Protein AF-A0A914S4Z1-F1 (afdb_monomer)

Mean predicted aligned error: 8.13 Å

Foldseek 3Di:
DVVCVVVVPPADDDPDQVPAQQVCPVVCDHRNPVVVRVVVVVVVVVVPPDPPPDPDD

Structure (mmCIF, N/CA/C/O backbone):
data_AF-A0A914S4Z1-F1
#
_entry.id   AF-A0A914S4Z1-F1
#
loop_
_atom_site.group_PDB
_atom_site.id
_atom_site.type_symbol
_atom_site.label_atom_id
_atom_site.label_alt_id
_atom_site.label_comp_id
_atom_site.label_asym_id
_atom_site.label_entity_id
_atom_site.label_seq_id
_atom_site.pdbx_PDB_ins_code
_atom_site.Cartn_x
_atom_site.Cartn_y
_atom_site.Cartn_z
_atom_site.occupancy
_atom_site.B_iso_or_equiv
_atom_site.auth_seq_id
_atom_site.auth_comp_id
_atom_site.auth_asym_id
_atom_site.auth_atom_id
_atom_site.pdbx_PDB_model_num
ATOM 1 N N . MET A 1 1 ? -13.025 0.452 1.715 1.00 85.50 1 MET A N 1
ATOM 2 C CA . MET A 1 1 ? -12.948 1.308 2.919 1.00 85.50 1 MET A CA 1
ATOM 3 C C . MET A 1 1 ? -14.303 1.663 3.507 1.00 85.50 1 MET A C 1
ATOM 5 O O . MET A 1 1 ? -14.549 1.215 4.611 1.00 85.50 1 MET A O 1
ATOM 9 N N . ARG A 1 2 ? -15.216 2.350 2.795 1.00 87.81 2 ARG A N 1
ATOM 10 C CA . ARG A 1 2 ? -16.529 2.758 3.357 1.00 87.81 2 ARG A CA 1
ATOM 11 C C . ARG A 1 2 ? -17.307 1.650 4.081 1.00 87.81 2 ARG A C 1
ATOM 13 O O . ARG A 1 2 ? -17.863 1.911 5.133 1.00 87.81 2 ARG A O 1
ATOM 20 N N . TYR A 1 3 ? -17.346 0.441 3.517 1.00 90.44 3 TYR A N 1
ATOM 21 C CA . TYR A 1 3 ? -17.993 -0.707 4.161 1.00 90.44 3 TYR A CA 1
ATOM 22 C C . TYR A 1 3 ? -17.282 -1.101 5.462 1.00 90.44 3 TYR A C 1
ATOM 24 O O . TYR A 1 3 ? 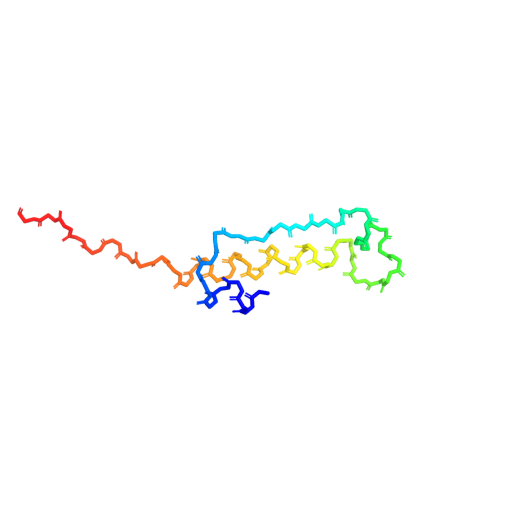-17.896 -1.073 6.512 1.00 90.44 3 TYR A O 1
ATOM 32 N N . ALA A 1 4 ? -15.974 -1.373 5.405 1.00 90.94 4 ALA A N 1
ATOM 33 C CA . ALA A 1 4 ? -15.195 -1.764 6.580 1.00 90.94 4 ALA A CA 1
ATOM 34 C C . ALA A 1 4 ? -15.272 -0.741 7.727 1.00 90.94 4 ALA A C 1
ATOM 36 O O . ALA A 1 4 ? -15.331 -1.138 8.879 1.00 90.94 4 ALA A O 1
ATOM 37 N N . MET A 1 5 ? -15.328 0.556 7.405 1.00 86.19 5 MET A N 1
ATOM 38 C CA . MET A 1 5 ? -15.514 1.624 8.393 1.00 86.19 5 MET A CA 1
ATOM 39 C C . MET A 1 5 ? -16.928 1.653 8.981 1.00 86.19 5 MET A C 1
ATOM 41 O O . MET A 1 5 ? -17.090 1.878 10.170 1.00 86.19 5 MET A O 1
ATOM 45 N N . ARG A 1 6 ? -17.961 1.457 8.150 1.00 89.12 6 ARG A N 1
ATOM 46 C CA . ARG A 1 6 ? -19.358 1.432 8.610 1.00 89.12 6 ARG A CA 1
ATOM 47 C C . ARG A 1 6 ? -19.610 0.280 9.578 1.00 89.12 6 ARG A C 1
ATOM 49 O O . ARG A 1 6 ? -20.361 0.449 10.526 1.00 89.12 6 ARG A O 1
ATOM 56 N N . GLU A 1 7 ? -19.004 -0.866 9.301 1.00 94.31 7 GLU A N 1
ATOM 57 C CA . GLU A 1 7 ? -19.155 -2.085 10.096 1.00 94.31 7 GLU A CA 1
ATOM 58 C C . GLU A 1 7 ? -18.161 -2.166 11.270 1.00 94.31 7 GLU A C 1
ATOM 60 O O . GLU A 1 7 ? -18.056 -3.220 11.889 1.00 94.31 7 GLU A O 1
ATOM 65 N N . ASP A 1 8 ? -17.410 -1.090 11.547 1.00 89.19 8 ASP A N 1
ATOM 66 C CA . ASP A 1 8 ? -16.415 -0.997 12.628 1.00 89.19 8 ASP A CA 1
ATOM 67 C C . ASP A 1 8 ? -15.422 -2.178 12.669 1.00 89.19 8 ASP A C 1
ATOM 69 O O . ASP A 1 8 ? -15.129 -2.786 13.700 1.00 89.19 8 ASP A O 1
ATOM 73 N N . LEU A 1 9 ? -14.915 -2.561 11.494 1.00 90.25 9 LEU A N 1
ATOM 74 C CA . LEU A 1 9 ? -13.923 -3.626 11.392 1.00 90.25 9 LEU A CA 1
ATOM 75 C C . LEU A 1 9 ? -12.542 -3.106 11.801 1.00 90.25 9 LEU A C 1
ATOM 77 O O . LEU A 1 9 ? -12.094 -2.064 11.327 1.00 90.25 9 LEU A O 1
ATOM 81 N N . ALA A 1 10 ? -11.801 -3.913 12.563 1.00 89.25 10 ALA A N 1
ATOM 82 C CA . ALA A 1 10 ? -10.464 -3.565 13.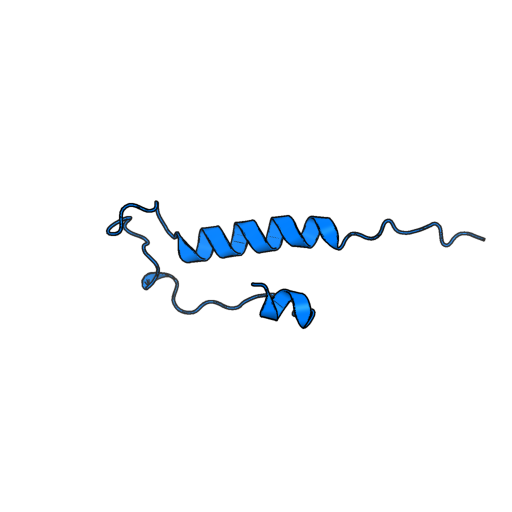057 1.00 89.25 10 ALA A CA 1
ATOM 83 C C . ALA A 1 10 ? -9.416 -3.291 11.954 1.00 89.25 10 ALA A C 1
ATOM 85 O O . ALA A 1 10 ? -8.352 -2.734 12.227 1.00 89.25 10 ALA A O 1
ATOM 86 N N . GLY A 1 11 ? -9.674 -3.697 10.706 1.00 88.44 11 GLY A N 1
ATOM 87 C CA . GLY A 1 11 ? -8.777 -3.427 9.588 1.00 88.44 11 GLY A CA 1
ATOM 88 C C . GLY A 1 11 ? -9.153 -4.153 8.302 1.00 88.44 11 GLY A C 1
ATOM 89 O O . GLY A 1 11 ? -10.220 -4.753 8.180 1.00 88.44 11 GLY A O 1
ATOM 90 N N . ILE A 1 12 ? -8.243 -4.095 7.327 1.00 92.31 12 ILE A N 1
ATOM 91 C CA . ILE A 1 12 ? -8.371 -4.774 6.035 1.00 92.31 12 ILE A CA 1
ATOM 92 C C . ILE A 1 12 ? -7.162 -5.678 5.808 1.00 92.31 12 ILE A C 1
ATOM 94 O O . ILE A 1 12 ? -6.021 -5.223 5.855 1.00 92.31 12 ILE A O 1
ATOM 98 N N . GLY A 1 13 ? -7.424 -6.951 5.513 1.00 94.25 13 GLY A N 1
ATOM 99 C CA . GLY A 1 13 ? -6.434 -7.863 4.946 1.00 94.25 13 GLY A CA 1
ATOM 100 C C . GLY A 1 13 ? -6.399 -7.740 3.423 1.00 94.25 13 GLY A C 1
ATOM 101 O O . GLY A 1 13 ? -7.447 -7.646 2.785 1.00 94.25 13 GLY A O 1
ATOM 102 N N . VAL A 1 14 ? -5.201 -7.749 2.839 1.00 94.06 14 VAL A N 1
ATOM 103 C CA . VAL A 1 14 ? -4.992 -7.679 1.386 1.00 94.06 14 VAL A CA 1
ATOM 104 C C . VAL A 1 14 ? -4.157 -8.874 0.947 1.00 94.06 14 VAL A C 1
ATOM 106 O O . VAL A 1 14 ? -3.144 -9.185 1.570 1.00 94.06 14 VAL A O 1
ATOM 109 N N . MET A 1 15 ? -4.579 -9.526 -0.133 1.00 95.06 15 MET A N 1
ATOM 110 C CA . MET A 1 15 ? -3.880 -10.649 -0.750 1.00 95.06 15 MET A CA 1
ATOM 111 C C . MET A 1 15 ? -3.982 -10.513 -2.281 1.00 95.06 15 MET A C 1
ATOM 113 O O . MET A 1 15 ? -5.099 -10.364 -2.765 1.00 95.06 15 MET A O 1
ATOM 117 N N . THR A 1 16 ? -2.900 -10.546 -3.067 1.00 94.62 16 THR A N 1
ATOM 118 C CA . THR A 1 16 ? -1.469 -10.583 -2.685 1.00 94.62 16 THR A CA 1
ATOM 119 C C . THR A 1 16 ? -0.772 -9.226 -2.885 1.00 94.62 16 THR A C 1
ATOM 121 O O . THR A 1 16 ? -1.232 -8.376 -3.642 1.00 94.62 16 THR A O 1
ATOM 124 N N . LEU A 1 17 ? 0.370 -9.005 -2.219 1.00 94.38 17 LEU A N 1
ATOM 125 C CA . LEU A 1 17 ? 1.155 -7.767 -2.383 1.00 94.38 17 LEU A CA 1
ATOM 126 C C . LEU A 1 17 ? 1.740 -7.611 -3.797 1.00 94.38 17 LEU A C 1
ATOM 128 O O . LEU A 1 17 ? 1.918 -6.494 -4.272 1.00 94.38 17 LEU A O 1
ATOM 132 N N . ASN A 1 18 ? 2.072 -8.722 -4.454 1.00 95.62 18 ASN A N 1
ATOM 133 C CA . ASN A 1 18 ? 2.718 -8.747 -5.768 1.00 95.62 18 ASN A CA 1
ATOM 134 C C . ASN A 1 18 ? 1.736 -8.618 -6.942 1.00 95.62 18 ASN A C 1
ATOM 136 O O . ASN A 1 18 ? 2.184 -8.549 -8.082 1.00 95.62 18 ASN A O 1
ATOM 140 N N . GLU A 1 19 ? 0.429 -8.599 -6.680 1.00 97.00 19 GLU A N 1
ATOM 141 C CA . GLU A 1 19 ? -0.606 -8.335 -7.689 1.00 97.00 19 GLU A CA 1
ATOM 142 C C . GLU A 1 19 ? -1.064 -6.867 -7.706 1.00 97.00 19 GLU A C 1
ATOM 144 O O . GLU A 1 19 ? -1.773 -6.460 -8.625 1.00 97.00 19 GLU A O 1
ATOM 149 N N . ASP A 1 20 ? -0.640 -6.052 -6.732 1.00 97.88 20 ASP A N 1
ATOM 150 C CA . ASP A 1 20 ? -0.709 -4.591 -6.853 1.00 97.88 20 ASP A CA 1
ATOM 151 C C . ASP A 1 20 ? 0.356 -4.104 -7.853 1.00 97.88 20 ASP A C 1
ATOM 153 O O . ASP A 1 20 ? 1.304 -4.822 -8.182 1.00 97.88 20 ASP A O 1
ATOM 157 N N . ASP A 1 21 ? 0.245 -2.863 -8.324 1.00 98.12 21 ASP A N 1
ATOM 158 C CA . ASP A 1 21 ? 1.210 -2.275 -9.255 1.00 98.12 21 ASP A CA 1
ATOM 159 C C . ASP A 1 21 ? 2.528 -1.906 -8.547 1.00 98.12 21 ASP A C 1
ATOM 161 O O . ASP A 1 21 ? 2.863 -0.742 -8.308 1.00 98.12 21 ASP A O 1
ATOM 165 N N . PHE A 1 22 ? 3.298 -2.924 -8.166 1.00 97.06 22 PHE A N 1
ATOM 166 C CA . PHE A 1 22 ? 4.578 -2.771 -7.475 1.00 97.06 22 PHE A CA 1
ATOM 167 C C . PHE A 1 22 ? 5.668 -2.183 -8.385 1.00 97.06 22 PHE A C 1
ATOM 169 O O . PHE A 1 22 ? 6.627 -1.579 -7.897 1.00 97.06 22 PHE A O 1
ATOM 176 N N . ALA A 1 23 ? 5.522 -2.348 -9.703 1.00 97.38 23 ALA A N 1
ATOM 177 C CA . ALA A 1 23 ? 6.483 -1.913 -10.712 1.00 97.38 23 ALA A CA 1
ATOM 178 C C . ALA A 1 23 ? 6.158 -0.537 -11.319 1.00 97.38 23 ALA A C 1
ATOM 180 O O . ALA A 1 23 ? 6.950 -0.041 -12.120 1.00 97.38 23 ALA A O 1
ATOM 181 N N . ASN A 1 24 ? 5.041 0.091 -10.931 1.00 97.44 24 ASN A N 1
ATOM 182 C CA . ASN A 1 24 ? 4.537 1.323 -11.543 1.00 97.44 24 ASN A CA 1
ATOM 183 C C . ASN A 1 24 ? 4.313 1.178 -13.067 1.00 97.44 24 ASN A C 1
ATOM 185 O O . ASN A 1 24 ? 4.571 2.099 -13.842 1.00 97.44 24 ASN A O 1
ATOM 189 N N . ALA A 1 25 ? 3.851 0.010 -13.515 1.00 98.06 25 ALA A N 1
ATOM 190 C CA . ALA A 1 25 ? 3.512 -0.256 -14.911 1.00 98.06 25 ALA A CA 1
ATOM 191 C C . ALA A 1 25 ? 2.223 0.471 -15.340 1.00 98.06 25 ALA A C 1
ATOM 193 O O . ALA A 1 25 ? 2.048 0.774 -16.521 1.00 98.06 25 ALA A O 1
ATOM 194 N N . CYS A 1 26 ? 1.343 0.792 -14.386 1.00 97.06 26 CYS A N 1
ATOM 195 C CA . CYS A 1 26 ? 0.097 1.521 -14.618 1.00 97.06 26 CYS A CA 1
ATOM 196 C C . CYS A 1 26 ? 0.254 3.049 -14.489 1.00 97.06 26 CYS A C 1
ATOM 198 O O . CYS A 1 26 ? -0.729 3.761 -14.673 1.00 97.06 26 CYS A O 1
ATOM 200 N N . ASN A 1 27 ? 1.457 3.565 -14.193 1.00 97.69 27 ASN A N 1
ATOM 201 C CA . ASN A 1 27 ? 1.758 4.996 -14.009 1.00 97.69 27 ASN A CA 1
ATOM 202 C C . ASN A 1 27 ? 0.979 5.699 -12.873 1.00 97.69 27 ASN A C 1
ATOM 204 O O . ASN A 1 27 ? 0.684 6.891 -12.965 1.00 97.69 27 ASN A O 1
ATOM 208 N N . HIS A 1 28 ? 0.685 4.991 -11.779 1.00 97.31 28 HIS A N 1
ATOM 209 C CA . HIS A 1 28 ? 0.011 5.548 -10.593 1.00 97.31 28 HIS A CA 1
ATOM 210 C 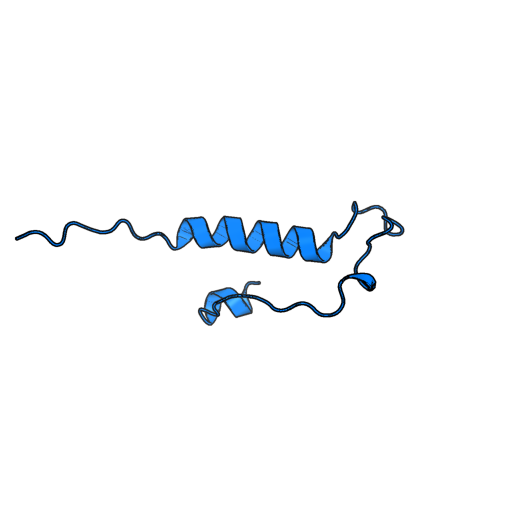C . HIS A 1 28 ? 0.899 5.585 -9.335 1.00 97.31 28 HIS A C 1
ATOM 212 O O . HIS A 1 28 ? 0.405 5.729 -8.217 1.00 97.31 28 HIS A O 1
ATOM 218 N N . GLY A 1 29 ? 2.216 5.469 -9.504 1.00 96.69 29 GLY A N 1
ATOM 219 C CA . GLY A 1 29 ? 3.153 5.207 -8.416 1.00 96.69 29 GLY A CA 1
ATOM 220 C C . GLY A 1 29 ? 3.225 3.716 -8.079 1.00 96.69 29 GLY A C 1
ATOM 221 O O . GLY A 1 29 ? 2.498 2.898 -8.632 1.00 96.69 29 GLY A O 1
ATOM 222 N N . ARG A 1 30 ? 4.135 3.349 -7.170 1.00 97.50 30 ARG A N 1
ATOM 223 C CA . ARG A 1 30 ? 4.248 1.963 -6.693 1.00 97.50 30 ARG A CA 1
ATOM 224 C C . ARG A 1 30 ? 3.209 1.685 -5.613 1.00 97.50 30 ARG A C 1
ATOM 226 O O . ARG A 1 30 ? 3.059 2.497 -4.702 1.00 97.50 30 ARG A O 1
ATOM 233 N N . PHE A 1 31 ? 2.586 0.511 -5.677 1.00 97.81 31 PHE A N 1
ATOM 234 C CA . PHE A 1 31 ? 1.566 0.047 -4.729 1.00 97.81 31 PHE A CA 1
ATOM 235 C C . PHE A 1 31 ? 0.368 1.009 -4.577 1.00 97.81 31 PHE A C 1
ATOM 237 O O . PHE A 1 31 ? 0.051 1.427 -3.455 1.00 97.81 31 PHE A 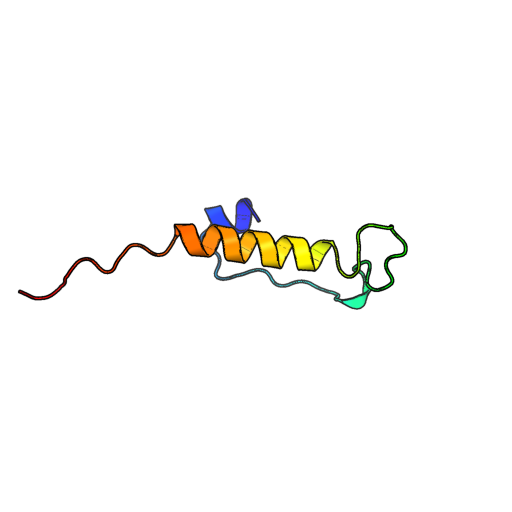O 1
ATOM 244 N N . PRO A 1 32 ? -0.283 1.437 -5.676 1.00 97.88 32 PRO A N 1
ATOM 245 C CA . PRO A 1 32 ? -1.363 2.419 -5.621 1.00 97.88 32 PRO A CA 1
ATOM 246 C C . PRO A 1 32 ? -2.567 1.940 -4.796 1.00 97.88 32 PRO A C 1
ATOM 248 O O . PRO A 1 32 ? -3.172 2.749 -4.081 1.00 97.88 32 PRO A O 1
ATOM 251 N N . LEU A 1 33 ? -2.907 0.645 -4.828 1.00 96.69 33 LEU A N 1
ATOM 252 C CA . LEU A 1 33 ? -4.050 0.125 -4.072 1.00 96.69 33 LEU A CA 1
ATOM 253 C C . LEU A 1 33 ? -3.755 0.131 -2.570 1.00 96.69 33 LEU A C 1
ATOM 255 O O . LEU A 1 33 ? -4.525 0.693 -1.787 1.00 96.69 33 LEU A O 1
ATOM 259 N N . ILE A 1 34 ? -2.612 -0.421 -2.162 1.00 95.94 34 ILE A N 1
ATOM 260 C CA . ILE A 1 34 ? -2.222 -0.487 -0.745 1.00 95.94 34 ILE A CA 1
ATOM 261 C C . ILE A 1 34 ? -1.973 0.912 -0.171 1.00 95.94 34 ILE A C 1
ATOM 263 O O . ILE A 1 34 ? -2.384 1.201 0.956 1.00 95.94 34 ILE A O 1
ATOM 267 N N . SER A 1 35 ? -1.364 1.809 -0.950 1.00 95.75 35 SER A N 1
ATOM 268 C CA . SER A 1 35 ? -1.146 3.202 -0.538 1.00 95.75 35 SER A CA 1
ATOM 269 C C . SER A 1 35 ? -2.469 3.920 -0.269 1.00 95.75 35 SER A C 1
ATOM 271 O O . SER A 1 35 ? -2.597 4.623 0.734 1.00 95.75 35 SER A O 1
ATOM 273 N N . THR A 1 36 ? -3.482 3.681 -1.107 1.00 95.19 36 THR A N 1
ATOM 274 C CA . THR A 1 36 ? -4.831 4.234 -0.920 1.00 95.19 36 THR A CA 1
ATOM 275 C C . THR A 1 36 ? -5.493 3.694 0.347 1.00 95.19 36 THR A C 1
ATOM 277 O O . THR A 1 36 ? -6.098 4.458 1.101 1.00 95.19 36 THR A O 1
ATOM 280 N N . LEU A 1 37 ? -5.358 2.393 0.624 1.00 93.62 37 LEU A N 1
ATOM 281 C CA . LEU A 1 37 ? -5.872 1.794 1.859 1.00 93.62 37 LEU A CA 1
ATOM 282 C C . LEU A 1 37 ? -5.204 2.409 3.097 1.00 93.62 37 LEU A C 1
ATOM 284 O O . LEU A 1 37 ? -5.904 2.832 4.014 1.00 93.62 37 LEU A O 1
ATOM 288 N N . SER A 1 38 ? -3.872 2.530 3.102 1.00 90.69 38 SER A N 1
ATOM 289 C CA . SER A 1 38 ? -3.135 3.138 4.219 1.00 90.69 38 SER A CA 1
ATOM 290 C C . SER A 1 38 ? -3.523 4.601 4.442 1.00 90.69 38 SER A C 1
ATOM 292 O O . SER A 1 38 ? -3.701 5.017 5.588 1.00 90.69 38 SER A O 1
ATOM 294 N N . PHE A 1 39 ? -3.691 5.370 3.362 1.00 92.00 39 PHE A N 1
ATOM 295 C CA . PHE A 1 39 ? -4.143 6.757 3.432 1.00 92.00 39 PHE A CA 1
ATOM 296 C C . PHE A 1 39 ? -5.528 6.857 4.080 1.00 92.00 39 PHE A C 1
ATOM 298 O O . PHE A 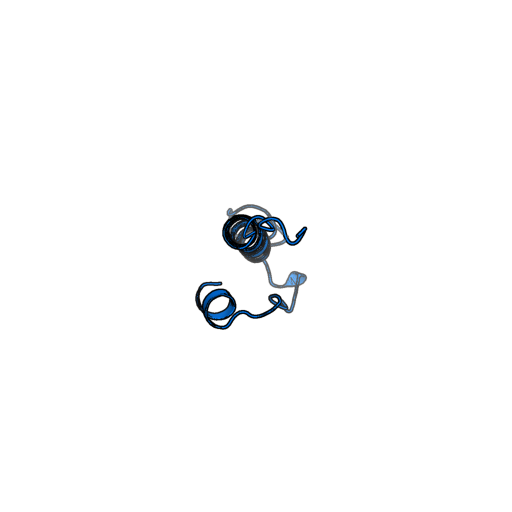1 39 ? -5.673 7.527 5.099 1.00 92.00 39 PHE A O 1
ATOM 305 N N . ILE A 1 40 ? -6.521 6.133 3.553 1.00 89.19 40 ILE A N 1
ATOM 306 C CA . ILE A 1 40 ? -7.898 6.213 4.059 1.00 89.19 40 ILE A CA 1
ATOM 307 C C . ILE A 1 40 ? -7.986 5.717 5.506 1.00 89.19 40 ILE A C 1
ATOM 309 O O . ILE A 1 40 ? -8.645 6.353 6.321 1.00 89.19 40 ILE A O 1
ATOM 313 N N . GLN A 1 41 ? -7.310 4.618 5.853 1.00 84.00 41 GLN A N 1
ATOM 314 C CA . GLN A 1 41 ? -7.343 4.095 7.221 1.00 84.00 41 GLN A CA 1
ATOM 315 C C . GLN A 1 41 ? -6.793 5.110 8.232 1.00 84.00 41 GLN A C 1
ATOM 317 O O . GLN A 1 41 ? -7.387 5.289 9.290 1.00 84.00 41 GLN A O 1
ATOM 322 N N . LYS A 1 42 ? -5.701 5.810 7.898 1.00 85.62 42 LYS A N 1
ATOM 323 C CA . LYS A 1 42 ? -5.137 6.866 8.756 1.00 85.62 42 LYS A CA 1
ATOM 324 C C . LYS A 1 42 ? -6.055 8.078 8.856 1.00 85.62 42 LYS A C 1
ATOM 326 O O . LYS A 1 42 ? -6.258 8.583 9.953 1.00 85.62 42 LYS A O 1
ATOM 331 N N . SER A 1 43 ? -6.600 8.531 7.728 1.00 81.31 43 SER A N 1
ATOM 332 C CA . SER A 1 43 ? -7.498 9.687 7.702 1.00 81.31 43 SER A CA 1
ATOM 333 C C . SER A 1 43 ? -8.756 9.456 8.532 1.00 81.31 43 SER A C 1
ATOM 335 O O . SER A 1 43 ? -9.208 10.382 9.180 1.00 81.31 43 SER A O 1
ATOM 337 N N . CYS A 1 44 ? -9.281 8.231 8.554 1.00 71.56 44 CYS A N 1
ATOM 338 C CA . CYS A 1 44 ? -10.502 7.912 9.290 1.00 71.56 44 CYS A CA 1
ATOM 339 C C . CYS A 1 44 ? -10.262 7.499 10.747 1.00 71.56 44 CYS A C 1
ATOM 341 O O . CYS A 1 44 ? -11.147 7.680 11.572 1.00 71.56 44 CYS A O 1
ATOM 343 N N . ALA A 1 45 ? -9.080 6.970 11.084 1.00 64.62 45 ALA A N 1
ATOM 344 C CA . ALA A 1 45 ? -8.708 6.728 12.479 1.00 64.62 45 ALA A CA 1
ATOM 345 C C . ALA A 1 45 ? -8.604 8.039 13.276 1.00 64.62 45 ALA A C 1
ATOM 347 O O . ALA A 1 45 ? -8.929 8.060 14.457 1.00 64.62 45 ALA A O 1
ATOM 348 N N . ALA A 1 46 ? -8.214 9.138 12.620 1.00 59.78 46 ALA A N 1
ATOM 349 C CA . ALA A 1 46 ? -8.195 10.465 13.232 1.00 59.78 46 ALA A CA 1
ATOM 350 C C . ALA A 1 46 ? -9.600 10.988 13.5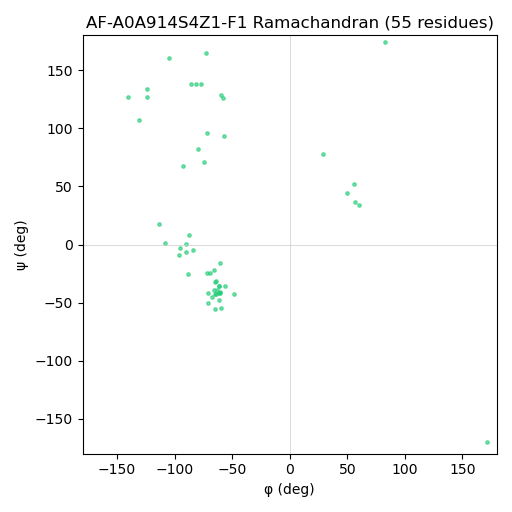99 1.00 59.78 46 ALA A C 1
ATOM 352 O O . ALA A 1 46 ? -9.713 11.842 14.469 1.00 59.78 46 ALA A O 1
ATOM 353 N N . ASP A 1 47 ? -10.657 10.461 12.972 1.00 59.03 47 ASP A N 1
ATOM 354 C CA . ASP A 1 47 ? -12.048 10.846 13.245 1.00 59.03 47 ASP A CA 1
ATOM 355 C C . ASP A 1 47 ? -12.701 9.992 14.356 1.00 59.03 47 ASP A C 1
ATOM 357 O O . ASP A 1 47 ? -13.830 10.271 14.753 1.00 59.03 47 ASP A O 1
ATOM 361 N N . MET A 1 48 ? -12.024 8.941 14.845 1.00 58.16 48 MET A N 1
ATOM 362 C CA . MET A 1 48 ? -12.530 8.020 15.880 1.00 58.16 48 MET A CA 1
ATOM 363 C C . MET A 1 48 ? -11.842 8.172 17.246 1.00 58.16 48 MET A C 1
ATOM 365 O O . 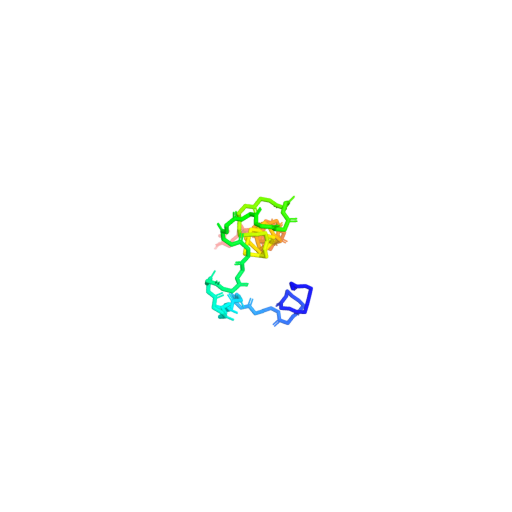MET A 1 48 ? -12.179 7.448 18.182 1.00 58.16 48 MET A O 1
ATOM 369 N N . GLU A 1 49 ? -10.901 9.105 17.397 1.00 57.16 49 GLU A N 1
ATOM 370 C CA . GLU A 1 49 ? -10.369 9.464 18.712 1.00 57.16 49 GLU A CA 1
ATOM 371 C C . GLU A 1 49 ? -11.366 10.415 19.398 1.00 57.16 49 GLU A C 1
ATOM 373 O O . GLU A 1 49 ? -11.238 11.637 19.341 1.00 57.16 49 GLU A O 1
ATOM 378 N N . GLU A 1 50 ? -12.410 9.855 20.019 1.00 56.53 50 GLU A N 1
ATOM 379 C CA . GLU A 1 50 ? -13.150 10.598 21.043 1.00 56.53 50 GLU A CA 1
ATOM 380 C C . GLU A 1 50 ? -12.146 10.990 22.141 1.00 56.53 50 GLU A C 1
ATOM 382 O O . GLU A 1 50 ? -11.430 10.117 22.650 1.00 56.53 50 GLU A O 1
ATOM 387 N N . PRO A 1 51 ? -12.039 12.278 22.517 1.00 51.81 51 PRO A N 1
ATOM 388 C CA . PRO A 1 51 ? -11.202 12.653 23.643 1.00 51.81 51 PRO A CA 1
ATOM 389 C C . PRO A 1 51 ? -11.729 11.920 24.876 1.00 51.81 51 PRO A C 1
ATOM 391 O O . PRO A 1 51 ? -12.923 11.974 25.161 1.00 51.81 51 PRO A O 1
ATOM 394 N N . LEU A 1 52 ? -10.847 11.228 25.603 1.00 57.34 52 LEU A N 1
ATOM 395 C CA . LEU A 1 52 ? -11.172 10.643 26.902 1.00 57.34 52 LEU A CA 1
ATOM 396 C C . LEU A 1 52 ? -11.662 11.765 27.830 1.00 57.34 52 LEU A C 1
ATOM 398 O O . LEU A 1 52 ? -10.865 12.458 28.463 1.00 57.34 52 LEU A O 1
ATOM 402 N N . GLU A 1 53 ? -12.974 11.978 27.884 1.00 59.78 53 GLU A N 1
ATOM 403 C CA . GLU A 1 53 ? -13.592 12.946 28.775 1.00 59.78 53 GLU A CA 1
ATOM 404 C C . GLU A 1 53 ? -13.497 12.398 30.205 1.00 59.78 53 GLU A C 1
ATOM 406 O O . GLU A 1 53 ? -14.277 11.553 30.632 1.00 59.78 53 GLU A O 1
ATOM 411 N N . ASN A 1 54 ? -12.456 12.841 30.912 1.00 57.03 54 ASN A N 1
ATOM 412 C CA . ASN A 1 54 ? -12.369 13.021 32.362 1.00 57.03 54 ASN A CA 1
ATOM 413 C C . ASN A 1 54 ? -13.255 12.082 33.210 1.00 57.03 54 ASN A C 1
ATOM 415 O O . ASN A 1 54 ? -14.266 12.507 33.772 1.00 57.03 54 ASN A O 1
ATOM 419 N N . VAL A 1 55 ? -12.837 10.825 33.392 1.00 59.09 55 VAL A N 1
ATOM 420 C CA . VAL A 1 55 ? -13.370 9.966 34.464 1.00 59.09 55 VAL A CA 1
ATOM 421 C C . VAL A 1 55 ? -12.475 10.102 35.695 1.00 59.09 55 VAL A C 1
ATOM 423 O O . VAL A 1 55 ? -11.783 9.170 36.088 1.00 59.09 55 VAL A O 1
ATOM 426 N N . GLU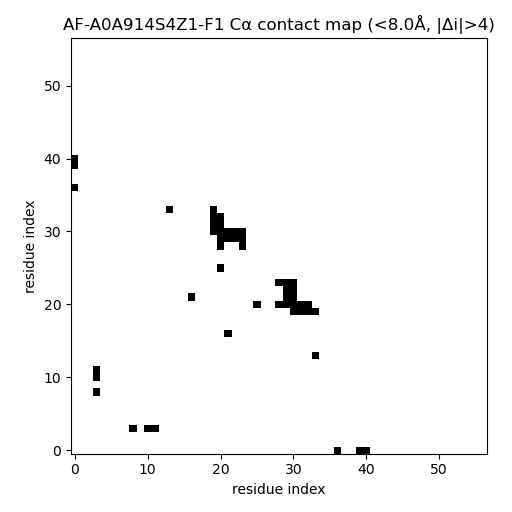 A 1 56 ? -12.477 11.285 36.304 1.00 53.84 56 GLU A N 1
ATOM 427 C CA . GLU A 1 56 ? -12.038 11.457 37.691 1.00 53.84 56 GLU A CA 1
ATOM 428 C C . GLU A 1 56 ? -13.110 12.258 38.438 1.00 53.84 56 GLU A C 1
ATOM 430 O O . GLU A 1 56 ? -13.304 13.455 38.218 1.00 53.84 56 GLU A O 1
ATOM 435 N N . LYS A 1 57 ? -13.844 11.555 39.303 1.00 49.66 57 LYS A N 1
ATOM 436 C CA . LYS A 1 57 ? -14.658 12.115 40.381 1.00 49.66 57 LYS A CA 1
ATOM 437 C C . LYS A 1 57 ? -14.250 11.445 41.680 1.00 49.66 57 LYS A C 1
ATOM 439 O O . LYS A 1 57 ? -14.070 10.207 41.644 1.00 49.66 57 LYS A O 1
#

Secondary structure (DSSP, 8-state):
-HHHHHTT-S------GGGS-TT-TTSS-SSHHHHHHHHHHHHHHTTS---------

Sequence (57 aa):
M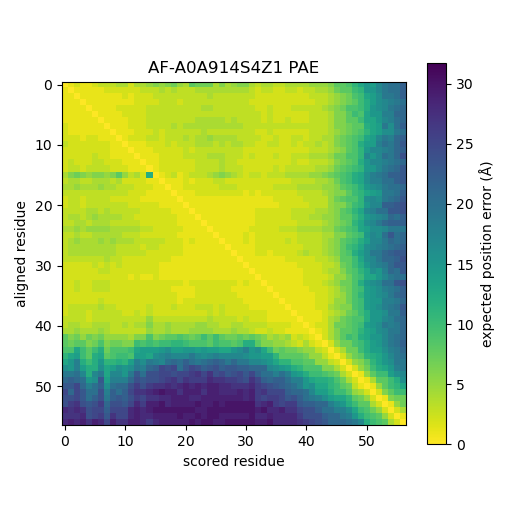RYAMREDLAGIGVMTLNEDDFANACNHGRFPLISTLSFIQKSCAADMEEPLENVEK

Solvent-accessible surface area (backbone atoms only — not comparable to full-atom values): 3842 Å² total; per-residue (Å²): 105,75,64,48,61,73,70,70,49,98,71,82,89,82,84,59,78,83,78,40,43,65,81,34,83,82,72,67,51,60,30,44,66,61,51,50,51,54,51,51,54,54,63,52,52,69,76,65,66,72,76,85,77,76,92,77,130

pLDDT: mean 84.6, std 15.73, range [49.66, 98.12]

Radius of gyration: 16.21 Å; Cα contacts (8 Å, |Δi|>4): 25; chains: 1; bounding box: 26×24×55 Å

Organism: Parascaris equorum (NCBI:txid6256)